Protein AF-A0AA35XFY9-F1 (afdb_monomer)

pLDDT: mean 73.37, std 15.79, range [35.69, 90.31]

Sequence (118 aa):
MLTLKAKRIIDSADVIIYADSLVHPSVCEGAKAGAQVIGSKTLNLDEITELMVGAATDGKLVARVQSGDPSIYGAVLEQMRLLEAAGVEYEIVPGVSAAFAAAAVLKTDSRCRRCRRR

Organism: Geodia barretti (NCBI:txid519541)

Structure (mmCIF, N/CA/C/O backbone):
data_AF-A0AA35XFY9-F1
#
_entry.id   AF-A0AA35XFY9-F1
#
loop_
_atom_site.group_PDB
_atom_site.id
_atom_site.type_symbol
_atom_site.label_atom_id
_atom_site.label_alt_id
_atom_site.label_comp_id
_atom_site.label_asym_id
_atom_site.label_entity_id
_atom_site.label_seq_id
_atom_site.pdbx_PDB_ins_code
_atom_site.Cartn_x
_atom_site.Cartn_y
_atom_site.Cartn_z
_atom_site.occupancy
_atom_site.B_iso_or_equiv
_atom_site.auth_seq_id
_atom_site.auth_comp_id
_atom_site.auth_asym_id
_atom_site.auth_atom_id
_atom_site.pdbx_PDB_model_num
ATOM 1 N N . MET A 1 1 ? 9.123 6.530 -11.982 1.00 56.16 1 MET A N 1
ATOM 2 C CA . MET A 1 1 ? 8.002 7.406 -12.399 1.00 56.16 1 MET A CA 1
ATOM 3 C C . MET A 1 1 ? 6.717 6.900 -11.775 1.00 56.16 1 MET A C 1
ATOM 5 O O . MET A 1 1 ? 6.373 5.741 -11.992 1.00 56.16 1 MET A O 1
ATOM 9 N N . LEU A 1 2 ? 6.034 7.754 -11.016 1.00 67.44 2 LEU A N 1
ATOM 10 C CA . LEU A 1 2 ? 4.719 7.463 -10.450 1.00 67.44 2 LEU A CA 1
ATOM 11 C C . LEU A 1 2 ? 3.621 7.970 -11.404 1.00 67.44 2 LEU A C 1
ATOM 13 O O . LEU A 1 2 ? 3.805 8.995 -12.059 1.00 67.44 2 LEU A O 1
ATOM 17 N N . THR A 1 3 ? 2.497 7.261 -11.518 1.00 75.69 3 THR A N 1
ATOM 18 C CA . THR A 1 3 ? 1.349 7.737 -12.305 1.00 75.69 3 THR A CA 1
ATOM 19 C C . THR A 1 3 ? 0.554 8.780 -11.515 1.00 75.69 3 THR A C 1
ATOM 21 O O . THR A 1 3 ? 0.525 8.750 -10.285 1.00 75.69 3 THR A O 1
ATOM 24 N N . LEU A 1 4 ? -0.144 9.686 -12.210 1.00 78.38 4 LEU A N 1
ATOM 25 C CA . LEU A 1 4 ? -1.021 10.673 -11.559 1.00 78.38 4 LEU A CA 1
ATOM 26 C C . LEU A 1 4 ? -2.128 10.004 -10.727 1.00 78.38 4 LEU A C 1
ATOM 28 O O . LEU A 1 4 ? -2.507 10.524 -9.682 1.00 78.38 4 LEU A O 1
ATOM 32 N N . LYS A 1 5 ? -2.615 8.833 -11.165 1.00 78.00 5 LYS A N 1
ATOM 33 C CA . LYS A 1 5 ? -3.585 8.027 -10.410 1.00 78.00 5 LYS A CA 1
ATOM 34 C C . LYS A 1 5 ? -2.993 7.561 -9.077 1.00 78.00 5 LYS A C 1
ATOM 36 O O . LYS A 1 5 ? -3.615 7.764 -8.043 1.00 78.00 5 LYS A O 1
ATOM 41 N N . ALA A 1 6 ? -1.780 7.006 -9.098 1.00 81.25 6 ALA A N 1
ATOM 42 C CA . ALA A 1 6 ? -1.104 6.566 -7.883 1.00 81.25 6 ALA A CA 1
ATOM 43 C C . ALA A 1 6 ? -0.833 7.732 -6.918 1.00 81.25 6 ALA A C 1
ATOM 45 O O . ALA A 1 6 ? -1.073 7.579 -5.726 1.00 81.25 6 ALA A O 1
ATOM 46 N N . LYS A 1 7 ? -0.424 8.915 -7.413 1.00 83.62 7 LYS A N 1
ATOM 47 C CA . LYS A 1 7 ? -0.183 10.085 -6.541 1.00 83.62 7 LYS A CA 1
ATOM 48 C C . LYS A 1 7 ? -1.446 10.492 -5.784 1.00 83.62 7 LYS A C 1
ATOM 50 O O . LYS A 1 7 ? -1.392 10.689 -4.581 1.00 83.62 7 LYS A O 1
ATOM 55 N N . ARG A 1 8 ? -2.593 10.544 -6.471 1.00 84.94 8 ARG A N 1
ATOM 56 C CA . ARG A 1 8 ? -3.885 10.895 -5.855 1.00 84.94 8 ARG A CA 1
ATOM 57 C C . ARG A 1 8 ? -4.302 9.925 -4.748 1.00 84.94 8 ARG A C 1
ATOM 59 O O . ARG A 1 8 ? -4.854 10.360 -3.742 1.00 84.94 8 ARG A O 1
ATOM 66 N N . ILE A 1 9 ? -4.049 8.630 -4.942 1.00 85.44 9 ILE A N 1
ATOM 67 C CA . ILE A 1 9 ? -4.367 7.595 -3.948 1.00 85.44 9 ILE A CA 1
ATOM 68 C C . ILE A 1 9 ? -3.452 7.734 -2.733 1.00 85.44 9 ILE A C 1
ATOM 70 O O . ILE A 1 9 ? -3.951 7.746 -1.615 1.00 85.44 9 ILE A O 1
ATOM 74 N N . ILE A 1 10 ? -2.144 7.906 -2.953 1.00 86.12 10 ILE A N 1
ATOM 75 C CA . ILE A 1 10 ? -1.172 8.145 -1.875 1.00 86.12 10 ILE A CA 1
ATOM 76 C C . ILE A 1 10 ? -1.570 9.383 -1.063 1.00 86.12 10 ILE A C 1
ATOM 78 O O . ILE A 1 10 ? -1.604 9.322 0.159 1.00 86.12 10 ILE A O 1
ATOM 82 N N . ASP A 1 11 ? -1.955 10.472 -1.729 1.00 87.31 11 ASP A N 1
ATOM 83 C CA . ASP A 1 11 ? -2.323 11.724 -1.057 1.00 87.31 11 ASP A CA 1
ATOM 84 C C . ASP A 1 11 ? -3.605 11.597 -0.216 1.00 87.31 11 ASP A C 1
ATOM 86 O O . ASP A 1 11 ? -3.766 12.290 0.786 1.00 87.31 11 ASP A O 1
ATOM 90 N N . SER A 1 12 ? -4.499 10.675 -0.586 1.00 88.00 12 SER A N 1
ATOM 91 C CA . SER A 1 12 ? -5.766 10.427 0.118 1.00 88.00 12 SER A CA 1
ATOM 92 C C . SER A 1 12 ? -5.672 9.331 1.192 1.00 88.00 12 SER A C 1
ATOM 94 O O . SER A 1 12 ? -6.598 9.178 1.997 1.00 88.00 12 SER A O 1
ATOM 96 N N . ALA A 1 13 ? -4.583 8.557 1.212 1.00 89.38 13 ALA A N 1
ATOM 97 C CA . ALA A 1 13 ? -4.421 7.393 2.078 1.00 89.38 13 ALA A CA 1
ATOM 98 C C . ALA A 1 13 ? -4.196 7.772 3.548 1.00 89.38 13 ALA A C 1
ATOM 100 O O . ALA A 1 13 ? -3.513 8.741 3.868 1.00 89.38 13 ALA A O 1
ATOM 101 N N . ASP A 1 14 ? -4.787 6.992 4.452 1.00 90.25 14 ASP A N 1
ATOM 102 C CA . ASP A 1 14 ? -4.581 7.062 5.906 1.00 90.25 14 ASP A CA 1
ATOM 103 C C . ASP A 1 14 ? -3.263 6.428 6.320 1.00 90.25 14 ASP A C 1
ATOM 105 O O . ASP A 1 14 ? -2.608 6.901 7.244 1.00 90.25 14 ASP A O 1
ATOM 109 N N . VAL A 1 15 ? -2.889 5.343 5.645 1.00 90.31 15 VAL A N 1
ATOM 110 C CA . VAL A 1 15 ? -1.670 4.592 5.928 1.00 90.31 15 VAL A CA 1
ATOM 111 C C . VAL A 1 15 ? -0.912 4.422 4.625 1.00 90.31 15 VAL A C 1
ATOM 113 O O . VAL A 1 15 ? -1.430 3.871 3.657 1.00 90.31 15 VAL A O 1
ATOM 116 N N . ILE A 1 16 ? 0.321 4.907 4.589 1.00 90.06 16 ILE A N 1
ATOM 117 C CA . ILE A 1 16 ? 1.202 4.846 3.430 1.00 90.06 16 ILE A CA 1
ATOM 118 C C . ILE A 1 16 ? 2.399 3.991 3.813 1.00 90.06 16 ILE A C 1
ATOM 120 O O . ILE A 1 16 ? 3.171 4.352 4.698 1.00 90.06 16 ILE A O 1
ATOM 124 N N . ILE A 1 17 ? 2.565 2.864 3.130 1.00 88.62 17 ILE A N 1
ATOM 125 C CA . ILE A 1 17 ? 3.673 1.935 3.347 1.00 88.62 17 ILE A CA 1
ATOM 126 C C . ILE A 1 17 ? 4.559 1.978 2.110 1.00 88.62 17 ILE A C 1
ATOM 128 O O . ILE A 1 17 ? 4.100 1.634 1.024 1.00 88.62 17 ILE A O 1
ATOM 132 N N . TYR A 1 18 ? 5.818 2.386 2.239 1.00 86.06 18 TYR A N 1
ATOM 133 C CA . TYR A 1 18 ? 6.723 2.512 1.093 1.00 86.06 18 TYR A CA 1
ATOM 134 C C . TYR A 1 18 ? 8.035 1.761 1.306 1.00 86.06 18 TYR A C 1
ATOM 136 O O . TYR A 1 18 ? 8.548 1.655 2.420 1.00 86.06 18 TY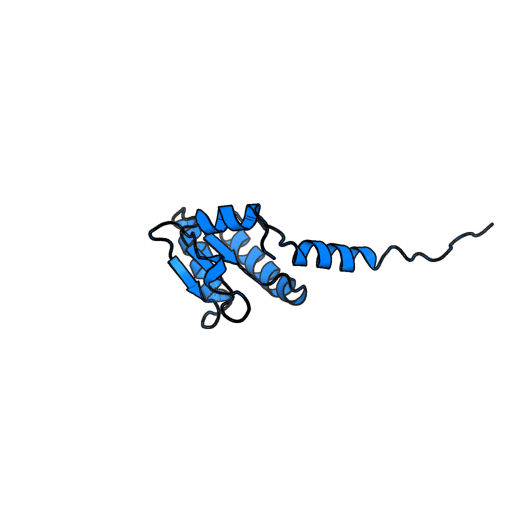R A O 1
ATOM 144 N N . ALA A 1 19 ? 8.594 1.246 0.211 1.00 80.94 19 ALA A N 1
ATOM 145 C CA . ALA A 1 19 ? 9.903 0.605 0.217 1.00 80.94 19 ALA A CA 1
ATOM 146 C C . ALA A 1 19 ? 11.027 1.645 0.356 1.00 80.94 19 ALA A C 1
ATOM 148 O O . ALA A 1 19 ? 11.582 2.104 -0.640 1.00 80.94 19 ALA A O 1
ATOM 149 N N . ASP A 1 20 ? 11.378 1.991 1.595 1.00 71.19 20 ASP A N 1
ATOM 150 C CA . ASP A 1 20 ? 12.391 3.000 1.963 1.00 71.19 20 ASP A CA 1
ATOM 151 C C . ASP A 1 20 ? 13.792 2.728 1.362 1.00 71.19 20 ASP A C 1
ATOM 153 O O . ASP A 1 20 ? 14.606 3.623 1.171 1.00 71.19 20 ASP A O 1
ATOM 157 N N . SER A 1 21 ? 14.075 1.489 0.951 1.00 70.00 21 SER A N 1
ATOM 158 C CA . SER A 1 21 ? 15.311 1.147 0.236 1.00 70.00 21 SER A CA 1
ATOM 159 C C . SER A 1 21 ? 15.353 1.607 -1.229 1.00 70.00 21 SER A C 1
ATOM 161 O O . SER A 1 21 ? 16.431 1.643 -1.818 1.00 70.00 21 SER A O 1
ATOM 163 N N . LEU A 1 22 ? 14.203 1.888 -1.851 1.00 67.25 22 LEU A N 1
ATOM 164 C CA . LEU A 1 22 ? 14.073 2.090 -3.305 1.00 67.25 22 LEU A CA 1
ATOM 165 C C . LEU A 1 22 ? 13.180 3.277 -3.693 1.00 67.25 22 LEU A C 1
ATOM 167 O O . LEU A 1 22 ? 13.160 3.678 -4.858 1.00 67.25 22 LEU A O 1
ATOM 171 N N . VAL A 1 23 ? 12.417 3.823 -2.749 1.00 72.31 23 VAL A N 1
ATOM 172 C CA . VAL A 1 23 ? 11.409 4.857 -2.977 1.00 72.31 23 VAL A CA 1
ATOM 173 C C . VAL A 1 23 ? 11.782 6.087 -2.158 1.00 72.31 23 VAL A C 1
ATOM 175 O O . VAL A 1 23 ? 11.882 6.018 -0.940 1.00 72.31 23 VAL A O 1
ATOM 178 N N . HIS A 1 24 ? 11.985 7.220 -2.834 1.00 74.62 24 HIS A N 1
ATOM 179 C CA . HIS A 1 24 ? 12.363 8.471 -2.176 1.00 74.62 24 HIS A CA 1
ATOM 180 C C . HIS A 1 24 ? 11.213 8.983 -1.290 1.00 74.62 24 HIS A C 1
ATOM 182 O O . HIS A 1 24 ? 10.088 9.044 -1.778 1.00 74.62 24 HIS A O 1
ATOM 188 N N . PRO A 1 25 ? 11.442 9.433 -0.046 1.00 71.50 25 PRO A N 1
ATOM 189 C CA . PRO A 1 25 ? 10.366 9.877 0.852 1.00 71.50 25 PRO A CA 1
ATOM 190 C C . PRO A 1 25 ? 9.482 10.986 0.256 1.00 71.50 25 PRO A C 1
ATOM 192 O O . PRO A 1 25 ? 8.296 11.066 0.566 1.00 71.50 25 PRO A O 1
ATOM 195 N N . SER A 1 26 ? 10.013 11.765 -0.691 1.00 77.88 26 SER A N 1
ATOM 196 C CA . SER A 1 26 ? 9.269 12.792 -1.430 1.00 77.88 26 SER A CA 1
ATOM 197 C C . SER A 1 26 ? 8.037 12.301 -2.182 1.00 77.88 26 SER A C 1
ATOM 199 O O . SER A 1 26 ? 7.183 13.107 -2.531 1.00 77.88 26 SER A O 1
ATOM 201 N N . VAL A 1 27 ? 7.876 10.996 -2.434 1.00 74.88 27 VAL A N 1
ATOM 202 C CA . VAL A 1 27 ? 6.616 10.516 -3.034 1.00 74.88 27 VAL A CA 1
ATOM 203 C C . VAL A 1 27 ? 5.433 10.645 -2.070 1.00 74.88 27 VAL A C 1
ATOM 205 O O . VAL A 1 27 ? 4.292 10.697 -2.524 1.00 74.88 27 VAL A O 1
ATOM 208 N N . CYS A 1 28 ? 5.713 10.742 -0.769 1.00 78.75 28 CYS A N 1
ATOM 209 C CA . CYS A 1 28 ? 4.730 10.976 0.284 1.00 78.75 28 CYS A CA 1
ATOM 210 C C . CYS A 1 28 ? 4.542 12.475 0.594 1.00 78.75 28 CYS A C 1
ATOM 212 O O . CYS A 1 28 ? 3.696 12.820 1.417 1.00 78.75 28 CYS A O 1
ATOM 214 N N . GLU A 1 29 ? 5.290 13.381 -0.055 1.00 77.25 29 GLU A N 1
ATOM 215 C CA . GLU A 1 29 ? 5.061 14.828 0.053 1.00 77.25 29 GLU A CA 1
ATOM 216 C C . GLU A 1 29 ? 3.702 15.157 -0.593 1.00 77.25 29 GLU A C 1
ATOM 218 O O . GLU A 1 29 ? 3.535 15.112 -1.815 1.00 77.25 29 GLU A O 1
ATOM 223 N N . GLY A 1 30 ? 2.692 15.412 0.240 1.00 77.75 30 GLY A N 1
ATOM 224 C CA . GLY A 1 30 ? 1.292 15.584 -0.173 1.00 77.75 30 GLY A CA 1
ATOM 225 C C . GLY A 1 30 ? 0.317 14.590 0.458 1.00 77.75 30 GLY A C 1
ATOM 226 O O . GLY A 1 30 ? -0.886 14.723 0.246 1.00 77.75 30 GLY A O 1
ATOM 227 N N . ALA A 1 31 ? 0.813 13.645 1.263 1.00 85.12 31 ALA A N 1
ATOM 228 C CA . ALA A 1 31 ? -0.025 12.829 2.131 1.00 85.12 31 ALA A CA 1
ATOM 229 C C . ALA A 1 31 ? -0.930 13.715 3.001 1.00 85.12 31 ALA A C 1
ATOM 231 O O . ALA A 1 31 ? -0.501 14.765 3.497 1.00 85.12 31 ALA A O 1
ATOM 232 N N . LYS A 1 32 ? -2.183 13.296 3.198 1.00 85.31 32 LYS A N 1
ATOM 233 C CA . LYS A 1 32 ? -3.121 14.030 4.049 1.00 85.31 32 LYS A CA 1
ATOM 234 C C . LYS A 1 32 ? -2.578 14.231 5.465 1.00 85.31 32 LYS A C 1
ATOM 236 O O . LYS A 1 32 ? -1.836 13.407 6.001 1.00 85.31 32 LYS A O 1
ATOM 241 N N . ALA A 1 33 ? -2.995 15.324 6.098 1.00 80.50 33 ALA A N 1
ATOM 242 C CA . ALA A 1 33 ? -2.644 15.601 7.484 1.00 80.50 33 ALA A CA 1
ATOM 243 C C . ALA A 1 33 ? -3.137 14.459 8.393 1.00 80.50 33 ALA A C 1
ATOM 245 O O . ALA A 1 33 ? -4.319 14.123 8.384 1.00 80.50 33 ALA A O 1
ATOM 246 N N . GLY A 1 34 ? -2.221 13.857 9.155 1.00 81.94 34 GLY A N 1
ATOM 247 C CA . GLY A 1 34 ? -2.510 12.704 10.015 1.00 81.94 34 GLY A CA 1
ATOM 248 C C . GLY A 1 34 ? -2.331 11.334 9.353 1.00 81.94 34 GLY A C 1
ATOM 249 O O . GLY A 1 34 ? -2.551 10.326 10.021 1.00 81.94 34 GLY A O 1
ATOM 250 N N . ALA A 1 35 ? -1.907 11.273 8.086 1.00 88.62 35 ALA A N 1
ATOM 251 C CA . ALA A 1 35 ? -1.519 10.013 7.462 1.00 88.62 35 ALA A CA 1
ATOM 252 C C . ALA A 1 35 ? -0.300 9.394 8.167 1.00 88.62 35 ALA A C 1
ATOM 254 O O . ALA A 1 35 ? 0.679 10.080 8.476 1.00 88.62 35 ALA A O 1
ATOM 255 N N . GLN A 1 36 ? -0.343 8.083 8.386 1.00 88.44 36 GLN A N 1
ATOM 256 C CA . GLN A 1 36 ? 0.779 7.313 8.909 1.00 88.44 36 GLN A CA 1
ATOM 257 C C . GLN A 1 36 ? 1.686 6.893 7.758 1.00 88.44 36 GLN A C 1
ATOM 259 O O . GLN A 1 36 ? 1.278 6.128 6.889 1.00 88.44 36 GLN A O 1
ATOM 264 N N . VAL A 1 37 ? 2.922 7.384 7.756 1.00 88.12 37 VAL A N 1
ATOM 265 C CA . VAL A 1 37 ? 3.917 7.087 6.721 1.00 88.12 37 VAL 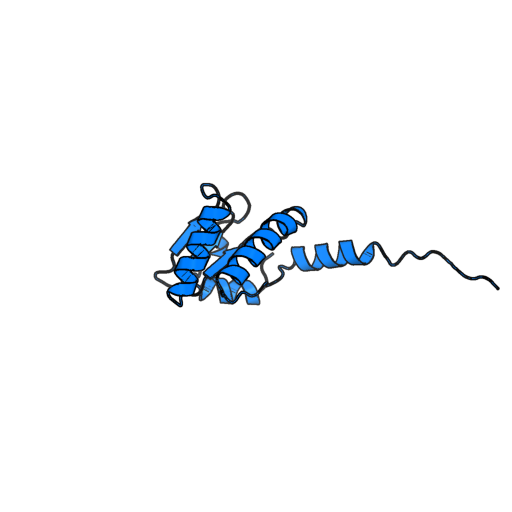A CA 1
ATOM 266 C C . VAL A 1 37 ? 4.949 6.120 7.296 1.00 88.12 37 VAL A C 1
ATOM 268 O O . VAL A 1 37 ? 5.706 6.476 8.196 1.00 88.12 37 VAL A O 1
ATOM 271 N N . ILE A 1 38 ? 4.965 4.888 6.787 1.00 87.00 38 ILE A N 1
ATOM 272 C CA . ILE A 1 38 ? 5.734 3.765 7.330 1.00 87.00 38 ILE A CA 1
ATOM 273 C C . ILE A 1 38 ? 6.723 3.261 6.272 1.00 87.00 38 ILE A C 1
ATOM 275 O O . ILE A 1 38 ? 6.340 2.882 5.163 1.00 87.00 38 ILE A O 1
ATOM 279 N N . GLY A 1 39 ? 8.009 3.236 6.622 1.00 84.81 39 GLY A N 1
ATOM 280 C CA . GLY A 1 39 ? 9.054 2.643 5.789 1.00 84.81 39 GLY A CA 1
ATOM 281 C C . GLY A 1 39 ? 9.115 1.125 5.974 1.00 84.81 39 GLY A C 1
ATOM 282 O O . GLY A 1 39 ? 9.239 0.636 7.092 1.00 84.81 39 GLY A O 1
ATOM 283 N N . SER A 1 40 ? 9.079 0.358 4.884 1.00 79.44 40 SER A N 1
ATOM 284 C CA . SER A 1 40 ? 9.061 -1.112 4.930 1.00 79.44 40 SER A CA 1
ATOM 285 C C . SER A 1 40 ? 10.440 -1.761 5.126 1.00 79.44 40 SER A C 1
ATOM 287 O O . SER A 1 40 ? 10.556 -2.976 5.017 1.00 79.44 40 SER A O 1
ATOM 289 N N . LYS A 1 41 ? 11.511 -0.985 5.343 1.00 76.19 41 LYS A N 1
ATOM 290 C CA . LYS A 1 41 ? 12.892 -1.506 5.427 1.00 76.19 41 LYS A CA 1
ATOM 291 C C . LYS A 1 41 ? 13.126 -2.373 6.665 1.00 76.19 41 LYS A C 1
ATOM 293 O O . LYS A 1 41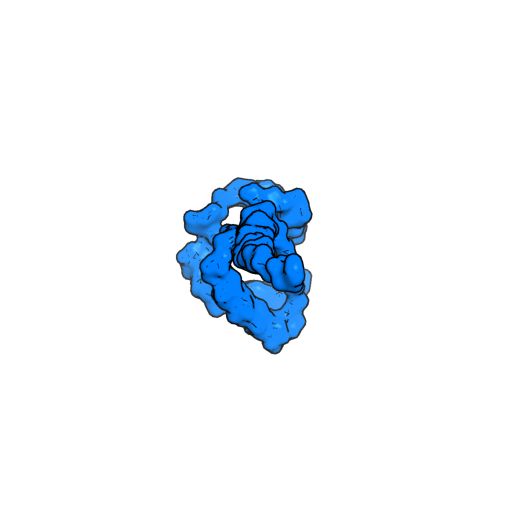 ? 13.950 -3.280 6.625 1.00 76.19 41 LYS A O 1
ATOM 298 N N . THR A 1 42 ? 12.430 -2.068 7.752 1.00 71.25 42 THR A N 1
ATOM 299 C CA . THR A 1 42 ? 12.527 -2.776 9.033 1.00 71.25 42 THR A CA 1
ATOM 300 C C . THR A 1 42 ? 11.366 -3.735 9.267 1.00 71.25 42 THR A C 1
ATOM 302 O O . THR A 1 42 ? 11.283 -4.277 10.359 1.00 71.25 42 THR A O 1
ATOM 305 N N . LEU A 1 43 ? 10.468 -3.896 8.288 1.00 79.19 43 LEU A N 1
ATOM 306 C CA . LEU A 1 43 ? 9.246 -4.681 8.432 1.00 79.19 43 LEU A CA 1
ATOM 307 C C . LEU A 1 43 ? 9.261 -5.914 7.534 1.00 79.19 43 LEU A C 1
ATOM 309 O O . LEU A 1 43 ? 9.685 -5.867 6.374 1.00 79.19 43 LEU A O 1
ATOM 313 N N . ASN A 1 44 ? 8.729 -6.999 8.075 1.00 82.12 44 ASN A N 1
ATOM 314 C CA . ASN A 1 44 ? 8.612 -8.289 7.412 1.00 82.12 44 ASN A CA 1
ATOM 315 C C . ASN A 1 44 ? 7.372 -8.299 6.504 1.00 82.12 44 ASN A C 1
ATOM 317 O O . ASN A 1 44 ? 6.460 -7.489 6.671 1.00 82.12 44 ASN A O 1
ATOM 321 N N . LEU A 1 45 ? 7.286 -9.246 5.562 1.00 75.94 45 LEU A N 1
ATOM 322 C CA . LEU A 1 45 ? 6.087 -9.382 4.721 1.00 75.94 45 LEU A CA 1
ATOM 323 C C . LEU A 1 45 ? 4.824 -9.592 5.571 1.00 75.94 45 LEU A C 1
ATOM 325 O O . LEU A 1 45 ? 3.803 -8.960 5.298 1.00 75.94 45 LEU A O 1
ATOM 329 N N . ASP A 1 46 ? 4.927 -10.418 6.611 1.00 82.00 46 ASP A N 1
ATOM 330 C CA . ASP A 1 46 ? 3.827 -10.727 7.526 1.00 82.00 46 ASP A CA 1
ATOM 331 C C . ASP A 1 46 ? 3.398 -9.491 8.318 1.00 82.00 46 ASP A C 1
ATOM 333 O O . ASP A 1 46 ? 2.227 -9.133 8.294 1.00 82.00 46 ASP A O 1
ATOM 337 N N . GLU A 1 47 ? 4.346 -8.752 8.902 1.00 86.44 47 GLU A N 1
ATOM 338 C CA . GLU A 1 47 ? 4.055 -7.517 9.646 1.00 86.44 47 GLU A CA 1
ATOM 339 C C . GLU A 1 47 ? 3.390 -6.458 8.762 1.00 86.44 47 GLU A C 1
ATOM 341 O O . GLU A 1 47 ? 2.437 -5.797 9.172 1.00 86.44 47 GLU A O 1
ATOM 346 N N . ILE A 1 48 ? 3.850 -6.300 7.514 1.00 86.25 48 ILE A N 1
ATOM 347 C CA . ILE A 1 48 ? 3.206 -5.370 6.582 1.00 86.25 48 ILE A CA 1
ATOM 348 C C . ILE A 1 48 ? 1.790 -5.851 6.249 1.00 86.25 48 ILE A C 1
ATOM 350 O O . ILE A 1 48 ? 0.880 -5.033 6.121 1.00 86.25 48 ILE A O 1
ATOM 354 N N . THR A 1 49 ? 1.595 -7.160 6.096 1.00 84.81 49 THR A N 1
ATOM 355 C CA . THR A 1 49 ? 0.277 -7.738 5.816 1.00 84.81 49 THR A CA 1
ATOM 356 C C . THR A 1 49 ? -0.672 -7.508 6.985 1.00 84.81 49 THR A C 1
ATOM 358 O O . THR A 1 49 ? -1.780 -7.029 6.768 1.00 84.81 49 THR A O 1
ATOM 361 N N . GLU A 1 50 ? -0.230 -7.746 8.218 1.00 87.81 50 GLU A N 1
ATOM 362 C CA . GLU A 1 50 ? -1.009 -7.478 9.429 1.00 87.81 50 GLU A CA 1
ATOM 363 C C . GLU A 1 50 ? -1.374 -5.996 9.558 1.00 87.81 50 GLU A C 1
ATOM 365 O O . GLU A 1 50 ? -2.533 -5.672 9.814 1.00 87.81 50 GLU A O 1
ATOM 370 N N . LEU A 1 51 ? -0.427 -5.087 9.299 1.00 88.31 51 LEU A N 1
ATOM 371 C CA . LEU A 1 51 ? -0.694 -3.645 9.281 1.00 88.31 51 LEU A CA 1
ATOM 372 C C . LEU A 1 51 ? -1.746 -3.270 8.232 1.00 88.31 51 LEU A C 1
ATOM 374 O O . LEU A 1 51 ? -2.639 -2.469 8.509 1.00 88.31 51 LEU A O 1
ATOM 378 N N . MET A 1 52 ? -1.652 -3.845 7.030 1.00 87.75 52 MET A N 1
ATOM 379 C CA . MET A 1 52 ? -2.620 -3.606 5.960 1.00 87.75 52 MET A CA 1
ATOM 380 C C . MET A 1 52 ? -4.005 -4.139 6.316 1.00 87.75 52 MET A C 1
ATOM 382 O O . MET A 1 52 ? -4.984 -3.420 6.138 1.00 87.75 52 MET A O 1
ATOM 386 N N . VAL A 1 53 ? -4.090 -5.367 6.831 1.00 87.62 53 VAL A N 1
ATOM 387 C CA . VAL A 1 53 ? -5.355 -5.994 7.232 1.00 87.62 53 VAL A CA 1
ATOM 388 C C . VAL A 1 53 ? -5.990 -5.224 8.385 1.00 87.62 53 VAL A C 1
ATOM 390 O O . VAL A 1 53 ? -7.172 -4.901 8.312 1.00 87.62 53 VAL A O 1
ATOM 393 N N . GLY A 1 54 ? -5.220 -4.868 9.416 1.00 89.12 54 GLY A N 1
ATOM 394 C CA . GLY A 1 54 ? -5.719 -4.098 10.555 1.00 89.12 54 GLY A CA 1
ATOM 395 C C . GLY A 1 54 ? -6.252 -2.730 10.133 1.00 89.12 54 GLY A C 1
ATOM 396 O O . GLY A 1 54 ? -7.383 -2.377 10.455 1.00 89.12 54 GLY A O 1
ATOM 397 N N . ALA A 1 55 ? -5.487 -1.987 9.330 1.00 88.75 55 ALA A N 1
ATOM 398 C CA . ALA A 1 55 ? -5.932 -0.690 8.832 1.00 88.75 55 ALA A CA 1
ATOM 399 C C . ALA A 1 55 ? -7.152 -0.803 7.899 1.00 88.75 55 ALA A C 1
ATOM 401 O O . ALA A 1 55 ? -8.075 0.002 8.010 1.00 88.75 55 ALA A O 1
ATOM 402 N N . ALA A 1 56 ? -7.204 -1.812 7.028 1.00 86.88 56 ALA A N 1
ATOM 403 C CA . ALA A 1 56 ? -8.366 -2.042 6.174 1.00 86.88 56 ALA A CA 1
ATOM 404 C C . ALA A 1 56 ? -9.617 -2.422 6.986 1.00 86.88 56 ALA A C 1
ATOM 406 O O . ALA A 1 56 ? -10.709 -1.945 6.686 1.00 86.88 56 ALA A O 1
ATOM 407 N N . THR A 1 57 ? -9.456 -3.215 8.049 1.00 85.88 57 THR A N 1
ATOM 408 C CA . THR A 1 57 ? -10.550 -3.603 8.959 1.00 85.88 57 THR A CA 1
ATOM 409 C C . THR A 1 57 ? -11.096 -2.398 9.731 1.00 85.88 57 THR A C 1
ATOM 411 O O . THR A 1 57 ? -12.299 -2.301 9.957 1.00 85.88 57 THR A O 1
ATOM 414 N N . ASP A 1 58 ? -10.235 -1.431 10.053 1.00 87.81 58 ASP A N 1
ATOM 415 C CA . ASP A 1 58 ? -10.614 -0.129 10.618 1.00 87.81 58 ASP A CA 1
ATOM 416 C C . ASP A 1 58 ? -11.294 0.813 9.597 1.00 87.81 58 ASP A C 1
ATOM 418 O O . ASP A 1 58 ? -11.630 1.951 9.934 1.00 87.81 58 ASP A O 1
ATOM 422 N N . GLY A 1 59 ? -11.457 0.393 8.336 1.00 86.50 59 GLY A N 1
ATOM 423 C CA . GLY A 1 59 ? -12.018 1.213 7.259 1.00 86.50 59 GLY A CA 1
ATOM 424 C C . GLY A 1 59 ? -11.077 2.315 6.760 1.00 86.50 59 GLY A C 1
ATOM 425 O O . GLY A 1 59 ? -11.531 3.280 6.143 1.00 86.50 59 GLY A O 1
ATOM 426 N N . LYS A 1 60 ? -9.772 2.206 7.039 1.00 89.88 60 LYS A N 1
ATOM 427 C CA . LYS A 1 60 ? -8.753 3.172 6.611 1.00 89.88 60 LYS A CA 1
ATOM 428 C C . LYS A 1 60 ? -8.251 2.841 5.210 1.00 89.88 60 LYS A C 1
ATOM 430 O O . LYS A 1 60 ? -8.076 1.676 4.853 1.00 89.88 60 LYS A O 1
ATOM 435 N N . LEU A 1 61 ? -7.938 3.873 4.429 1.00 89.25 61 LEU A N 1
ATOM 436 C CA . LEU A 1 61 ? -7.349 3.694 3.106 1.00 89.25 61 LEU A CA 1
ATOM 437 C C . LEU A 1 61 ? -5.842 3.435 3.227 1.00 89.25 61 LEU A C 1
ATOM 439 O O . LEU A 1 61 ? -5.100 4.288 3.719 1.00 89.25 61 LEU A O 1
ATOM 443 N N . VAL A 1 62 ? -5.383 2.282 2.736 1.00 90.06 62 VAL A N 1
ATOM 444 C CA . VAL A 1 62 ? -3.970 1.880 2.790 1.00 90.06 62 VAL A CA 1
ATOM 445 C C . VAL A 1 62 ? -3.335 1.929 1.401 1.00 90.06 62 VAL A C 1
ATOM 447 O O . VAL A 1 62 ? -3.789 1.258 0.478 1.00 90.06 62 VAL A O 1
ATOM 450 N N . ALA A 1 63 ? -2.253 2.693 1.249 1.00 89.12 63 ALA A N 1
ATOM 451 C CA . ALA A 1 63 ? -1.468 2.775 0.021 1.00 89.12 63 ALA A CA 1
ATOM 452 C C . ALA A 1 63 ? -0.093 2.126 0.213 1.00 89.12 63 ALA A C 1
ATOM 454 O O . ALA A 1 63 ? 0.762 2.651 0.925 1.00 89.12 63 ALA A O 1
ATOM 455 N N . ARG A 1 64 ? 0.150 1.000 -0.467 1.00 86.69 64 ARG A N 1
ATOM 456 C CA . ARG A 1 64 ? 1.462 0.339 -0.496 1.00 86.69 64 ARG A CA 1
ATOM 457 C C . ARG A 1 64 ? 2.223 0.703 -1.771 1.00 86.69 64 ARG A C 1
ATOM 459 O O . ARG A 1 64 ? 1.780 0.404 -2.877 1.00 86.69 64 ARG A O 1
ATOM 466 N N . VAL A 1 65 ? 3.385 1.332 -1.618 1.00 83.62 65 VAL A N 1
ATOM 467 C CA . VAL A 1 65 ? 4.254 1.786 -2.709 1.00 83.62 65 VAL A CA 1
ATOM 468 C C . VAL A 1 65 ? 5.484 0.886 -2.795 1.00 83.62 65 VAL A C 1
ATOM 470 O O . VAL A 1 65 ? 6.344 0.880 -1.915 1.00 83.62 65 VAL A O 1
ATOM 473 N N . GLN A 1 66 ? 5.589 0.144 -3.894 1.00 77.81 66 GLN A N 1
ATOM 474 C CA . GLN A 1 66 ? 6.726 -0.726 -4.205 1.00 77.81 66 GLN A CA 1
ATOM 475 C C . GLN A 1 66 ? 7.367 -0.336 -5.538 1.00 77.81 66 GLN A C 1
ATOM 477 O O . GLN A 1 66 ? 6.758 0.347 -6.367 1.00 77.81 66 GLN A O 1
ATOM 482 N N . SER A 1 67 ? 8.615 -0.761 -5.751 1.00 71.00 67 SER A N 1
ATOM 483 C CA . SER A 1 67 ? 9.248 -0.627 -7.061 1.00 71.00 67 SER A CA 1
ATOM 484 C C . SER A 1 67 ? 8.573 -1.570 -8.063 1.00 71.00 67 SER A C 1
ATOM 486 O O . SER A 1 67 ? 8.142 -2.668 -7.724 1.00 71.00 67 SER A O 1
ATOM 488 N N . GLY A 1 68 ? 8.460 -1.134 -9.319 1.00 62.09 68 GLY A N 1
ATOM 489 C CA . GLY A 1 68 ? 7.829 -1.912 -10.393 1.00 62.09 68 GLY A CA 1
ATOM 490 C C . GLY A 1 68 ? 8.704 -3.041 -10.944 1.00 62.09 68 GLY A C 1
ATOM 491 O O . GLY A 1 68 ? 8.628 -3.312 -12.141 1.00 62.09 68 GLY A O 1
ATOM 492 N N . ASP A 1 69 ? 9.578 -3.622 -10.119 1.00 63.78 69 ASP A N 1
ATOM 493 C CA . ASP A 1 69 ? 10.481 -4.689 -10.539 1.00 63.78 69 ASP A CA 1
ATOM 494 C C . ASP A 1 69 ? 9.739 -6.036 -10.626 1.00 63.78 69 ASP A C 1
ATOM 496 O O . ASP A 1 69 ? 9.030 -6.404 -9.684 1.00 63.78 69 ASP A O 1
ATOM 500 N N . PRO A 1 70 ? 9.897 -6.800 -11.722 1.00 53.56 70 PRO A N 1
ATOM 501 C CA . PRO A 1 70 ? 9.220 -8.078 -11.887 1.00 53.56 70 PRO A CA 1
ATOM 502 C C . PRO A 1 70 ? 9.500 -9.129 -10.813 1.00 53.56 70 PRO A C 1
ATOM 504 O O . PRO A 1 70 ? 8.649 -9.981 -10.564 1.00 53.56 70 PRO A O 1
ATOM 507 N N . SER A 1 71 ? 10.661 -9.077 -10.159 1.00 59.97 71 SER A N 1
ATOM 508 C CA . SER A 1 71 ? 11.011 -10.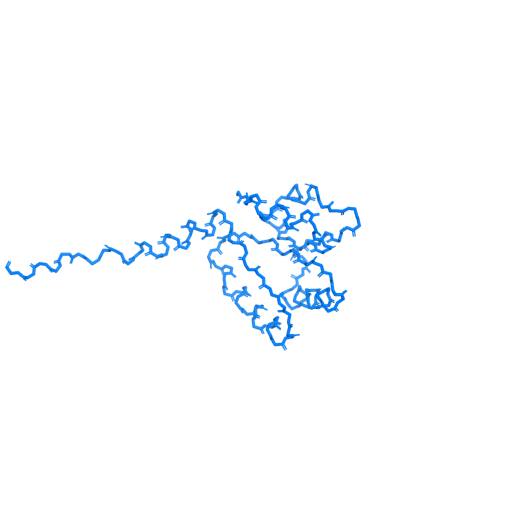016 -9.085 1.00 59.97 71 SER A CA 1
ATOM 509 C C . SER A 1 71 ? 10.108 -9.881 -7.854 1.00 59.97 71 SER A C 1
ATOM 511 O O . SER A 1 71 ? 9.962 -10.831 -7.088 1.00 59.97 71 SER A O 1
ATOM 513 N N . ILE A 1 72 ? 9.442 -8.735 -7.693 1.00 65.12 72 ILE A N 1
ATOM 514 C CA . ILE A 1 72 ? 8.595 -8.432 -6.535 1.00 65.12 72 ILE A CA 1
ATOM 515 C C . ILE A 1 72 ? 7.189 -9.029 -6.689 1.00 65.12 72 ILE A C 1
ATOM 517 O O . ILE A 1 72 ? 6.504 -9.239 -5.688 1.00 65.12 72 ILE A O 1
ATOM 521 N N . TYR A 1 73 ? 6.768 -9.390 -7.910 1.00 66.00 73 TYR A N 1
ATOM 522 C CA . TYR A 1 73 ? 5.433 -9.954 -8.142 1.00 66.00 73 TYR A CA 1
ATOM 523 C C . TYR A 1 73 ? 5.189 -11.261 -7.378 1.00 66.00 73 TYR A C 1
ATOM 525 O O . TYR A 1 73 ? 4.062 -11.494 -6.960 1.00 66.00 73 TYR A O 1
ATOM 533 N N . GLY A 1 74 ? 6.219 -12.080 -7.131 1.00 69.31 74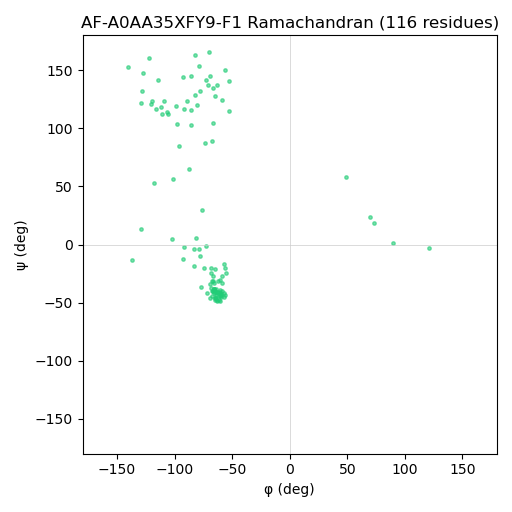 GLY A N 1
ATOM 534 C CA . GLY A 1 74 ? 6.071 -13.307 -6.338 1.00 69.31 74 GLY A CA 1
ATOM 535 C C . GLY A 1 74 ? 5.653 -13.033 -4.890 1.00 69.31 74 GLY A C 1
ATOM 536 O O . GLY A 1 74 ? 4.686 -13.611 -4.405 1.00 69.31 74 GLY A O 1
ATOM 537 N N . ALA A 1 75 ? 6.328 -12.093 -4.223 1.00 70.94 75 ALA A N 1
ATOM 538 C CA . ALA A 1 75 ? 5.993 -11.698 -2.853 1.00 70.94 75 ALA A CA 1
ATOM 539 C C . ALA A 1 75 ? 4.652 -10.948 -2.770 1.00 70.94 75 ALA A C 1
ATOM 541 O O . ALA A 1 75 ? 3.916 -11.093 -1.798 1.00 70.94 75 ALA A O 1
ATOM 542 N N . VAL A 1 76 ? 4.316 -10.164 -3.801 1.00 74.56 76 VAL A N 1
ATOM 543 C CA . VAL A 1 76 ? 3.031 -9.453 -3.886 1.00 74.56 76 VAL A CA 1
ATOM 544 C C . VAL A 1 76 ? 1.866 -10.428 -4.061 1.00 74.56 76 VAL A C 1
ATOM 546 O O . VAL A 1 76 ? 0.838 -10.242 -3.422 1.00 74.56 76 VAL A O 1
ATOM 549 N N . LEU A 1 77 ? 2.021 -11.482 -4.866 1.00 76.12 77 LEU A N 1
ATOM 550 C CA . LEU A 1 77 ? 0.983 -12.503 -5.052 1.00 76.12 77 LEU A CA 1
ATOM 551 C C . LEU A 1 77 ? 0.665 -13.256 -3.756 1.00 76.12 77 LEU A C 1
ATOM 553 O O . LEU A 1 77 ? -0.504 -13.501 -3.466 1.00 76.12 77 LEU A O 1
ATOM 557 N N . GLU A 1 78 ? 1.685 -13.595 -2.967 1.00 78.62 78 GLU A N 1
ATOM 558 C CA . GLU A 1 78 ? 1.477 -14.257 -1.675 1.00 78.62 78 GLU A CA 1
ATOM 559 C C . GLU A 1 78 ? 0.714 -13.351 -0.706 1.00 78.62 78 GLU A C 1
ATOM 561 O O . GLU A 1 78 ? -0.264 -13.748 -0.078 1.00 78.62 78 GLU A O 1
ATOM 566 N N . GLN A 1 79 ? 1.090 -12.078 -0.668 1.00 78.94 79 GLN A N 1
ATOM 567 C CA . GLN A 1 79 ? 0.400 -11.082 0.132 1.00 78.94 79 GLN A CA 1
ATOM 568 C C . GLN A 1 79 ? -1.052 -10.853 -0.323 1.00 78.94 79 GLN A C 1
ATOM 570 O O . GLN A 1 79 ? -1.933 -10.686 0.515 1.00 78.94 79 GLN A O 1
ATOM 575 N N . MET A 1 80 ? -1.326 -10.869 -1.633 1.00 81.12 80 MET A N 1
ATOM 576 C CA . MET A 1 80 ? -2.694 -10.781 -2.159 1.00 81.12 80 MET A CA 1
ATOM 577 C C . MET A 1 80 ? -3.552 -11.945 -1.662 1.00 81.12 80 MET A C 1
ATOM 579 O O . MET A 1 80 ? -4.669 -11.709 -1.217 1.00 81.12 80 MET A O 1
ATOM 583 N N . ARG A 1 81 ? -3.024 -13.178 -1.645 1.00 82.69 81 ARG A N 1
ATOM 584 C CA . ARG A 1 81 ? -3.749 -14.329 -1.076 1.00 82.69 81 ARG A CA 1
ATOM 585 C C . ARG A 1 81 ? -4.100 -14.129 0.393 1.00 82.69 81 ARG A C 1
ATOM 587 O O . ARG A 1 81 ? -5.197 -14.500 0.799 1.00 82.69 81 ARG A O 1
ATOM 594 N N . LEU A 1 82 ? -3.189 -13.559 1.180 1.00 82.88 82 LEU A N 1
ATOM 595 C CA . LEU A 1 82 ? -3.440 -13.277 2.595 1.00 82.88 82 LEU A CA 1
ATOM 596 C C . LEU A 1 82 ? -4.526 -12.206 2.776 1.00 82.88 82 LEU A C 1
ATOM 598 O O . LEU A 1 82 ? -5.392 -12.358 3.634 1.00 82.88 82 LEU A O 1
ATOM 602 N N . LEU A 1 83 ? -4.530 -11.165 1.937 1.00 82.12 83 LEU A N 1
ATOM 603 C CA . LEU A 1 83 ? -5.582 -10.141 1.938 1.00 82.12 83 LEU A CA 1
ATOM 604 C C . LEU A 1 83 ? -6.941 -10.717 1.515 1.00 82.12 83 LEU A C 1
ATOM 606 O O . LEU A 1 83 ? -7.946 -10.425 2.159 1.00 82.12 83 LEU A O 1
ATOM 610 N N . GLU A 1 84 ? -6.975 -11.580 0.495 1.00 83.75 84 GLU A N 1
ATOM 611 C CA . GLU A 1 84 ? -8.195 -12.287 0.076 1.00 83.75 84 GLU A CA 1
ATOM 612 C C . GLU A 1 84 ? -8.733 -13.189 1.185 1.00 83.75 84 GLU A C 1
ATOM 614 O O . GLU A 1 84 ? -9.930 -13.173 1.465 1.00 83.75 84 GLU A O 1
ATOM 619 N N . ALA A 1 85 ? -7.853 -13.938 1.857 1.00 83.38 85 ALA A N 1
ATOM 620 C CA . ALA A 1 85 ? -8.228 -14.780 2.990 1.00 83.38 85 ALA A CA 1
ATOM 621 C C . ALA A 1 85 ? -8.789 -13.961 4.166 1.00 83.38 85 ALA A C 1
ATOM 623 O O . ALA A 1 85 ? -9.663 -14.443 4.886 1.00 83.38 85 ALA A O 1
ATOM 624 N N . ALA A 1 86 ? -8.321 -12.722 4.336 1.00 81.25 86 ALA A N 1
ATOM 625 C CA . ALA A 1 86 ? -8.826 -11.776 5.326 1.00 81.25 86 ALA A CA 1
ATOM 626 C C . ALA A 1 86 ? -10.084 -11.006 4.868 1.00 81.25 86 ALA A C 1
ATOM 628 O O . ALA A 1 86 ? -10.633 -10.230 5.647 1.00 81.25 86 ALA A O 1
ATOM 629 N N . GLY A 1 87 ?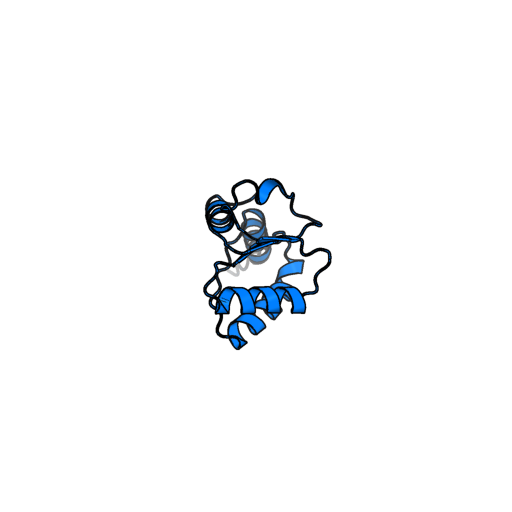 -10.551 -11.200 3.628 1.00 83.00 87 GLY A N 1
ATOM 630 C CA . GLY A 1 87 ? -11.712 -10.494 3.076 1.00 83.00 87 GLY A CA 1
AT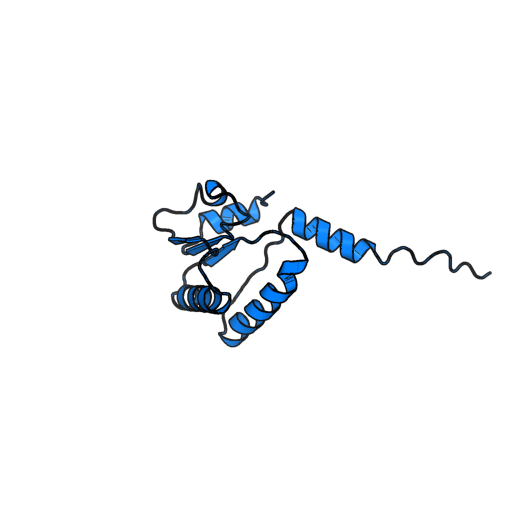OM 631 C C . GLY A 1 87 ? -11.470 -9.005 2.805 1.00 83.00 87 GLY A C 1
ATOM 632 O O . GLY A 1 87 ? -12.420 -8.225 2.787 1.00 83.00 87 GLY A O 1
ATOM 633 N N . VAL A 1 88 ? -10.213 -8.599 2.615 1.00 84.38 88 VAL A N 1
ATOM 634 C CA . VAL A 1 88 ? -9.831 -7.208 2.351 1.00 84.38 88 VAL A CA 1
ATOM 635 C C . VAL A 1 88 ? -9.851 -6.937 0.849 1.00 84.38 88 VAL A C 1
ATOM 637 O O . VAL A 1 88 ? -9.147 -7.594 0.081 1.00 84.38 88 VAL A O 1
ATOM 640 N N . GLU A 1 89 ? -10.619 -5.935 0.421 1.00 82.06 89 GLU A N 1
ATOM 641 C CA . GLU A 1 89 ? -10.589 -5.466 -0.967 1.00 82.06 89 GLU A CA 1
ATOM 642 C C . GLU A 1 89 ? -9.279 -4.727 -1.270 1.00 82.06 89 GLU A C 1
ATOM 644 O O . GLU A 1 89 ? -8.806 -3.902 -0.485 1.00 82.06 89 GLU A O 1
ATOM 649 N N . TYR A 1 90 ? -8.691 -4.998 -2.436 1.00 82.12 90 TYR A N 1
ATOM 650 C CA . TYR A 1 90 ? -7.455 -4.355 -2.873 1.00 82.12 90 TYR A CA 1
ATOM 651 C C . TYR A 1 90 ? -7.484 -4.040 -4.375 1.00 82.12 90 TYR A C 1
ATOM 653 O O . TYR A 1 90 ? -8.125 -4.725 -5.170 1.00 82.12 90 TYR A O 1
ATOM 661 N N . GLU A 1 91 ? -6.740 -3.008 -4.781 1.00 81.56 91 GLU A N 1
ATOM 662 C CA . GLU A 1 91 ? -6.550 -2.631 -6.185 1.00 81.56 91 GLU A CA 1
ATOM 663 C C . GLU A 1 91 ? -5.054 -2.498 -6.491 1.00 81.56 91 GLU A C 1
ATOM 665 O O . GLU A 1 91 ? -4.314 -1.815 -5.780 1.00 81.56 91 GLU A O 1
ATOM 670 N N . ILE A 1 92 ? -4.602 -3.103 -7.594 1.00 79.06 92 ILE A N 1
ATOM 671 C CA . ILE A 1 92 ? -3.240 -2.906 -8.100 1.00 79.06 92 ILE A CA 1
ATOM 672 C C . ILE A 1 92 ? -3.240 -1.763 -9.110 1.00 79.06 92 ILE A C 1
ATOM 674 O O . ILE A 1 92 ? -3.805 -1.871 -10.198 1.00 79.06 92 ILE A O 1
ATOM 678 N N . VAL A 1 93 ? -2.528 -0.684 -8.783 1.00 77.31 93 VAL A N 1
ATOM 679 C CA . VAL A 1 93 ? -2.293 0.432 -9.704 1.00 77.31 93 VAL A CA 1
ATOM 680 C C . VAL A 1 93 ? -0.918 0.264 -10.354 1.00 77.31 93 VAL A C 1
ATOM 682 O O . VAL A 1 93 ? 0.097 0.545 -9.712 1.00 77.31 93 VAL A O 1
ATOM 685 N N . PRO A 1 94 ? -0.837 -0.177 -11.624 1.00 67.94 94 PRO A N 1
ATOM 686 C CA . PRO A 1 94 ? 0.447 -0.362 -12.280 1.00 67.94 94 PRO A CA 1
ATOM 687 C C . PRO A 1 94 ? 1.161 0.983 -12.447 1.00 67.94 94 PRO A C 1
ATOM 689 O O . PRO A 1 94 ? 0.622 1.955 -12.985 1.00 67.94 94 PRO A O 1
ATOM 692 N N . GLY A 1 95 ? 2.413 1.034 -11.992 1.00 67.44 95 GLY A N 1
ATOM 693 C CA . GLY A 1 95 ? 3.322 2.129 -12.311 1.00 67.44 95 GLY A CA 1
ATOM 694 C C . GLY A 1 95 ? 3.743 2.101 -13.783 1.00 67.44 95 GLY A C 1
ATOM 695 O O . GLY A 1 95 ? 3.618 1.0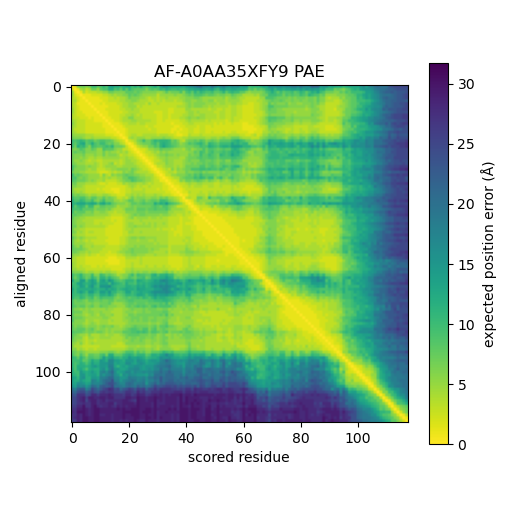84 -14.466 1.00 67.44 95 GLY A O 1
ATOM 696 N N . VAL A 1 96 ? 4.323 3.205 -14.262 1.00 60.78 96 VAL A N 1
ATOM 697 C CA . VAL A 1 96 ? 4.833 3.311 -15.642 1.00 60.78 96 VAL A CA 1
ATOM 698 C C . VAL A 1 96 ? 5.845 2.190 -15.927 1.00 60.78 96 VAL A C 1
ATOM 700 O O . VAL A 1 96 ? 5.740 1.503 -16.937 1.00 60.78 96 VAL A O 1
ATOM 703 N N . SER A 1 97 ? 6.756 1.921 -14.986 1.00 53.59 97 SER A N 1
ATOM 704 C CA . SER A 1 97 ? 7.748 0.841 -15.096 1.00 53.59 97 SER A CA 1
ATOM 705 C C . SER A 1 97 ? 7.127 -0.561 -15.102 1.00 53.59 97 SER A C 1
ATOM 707 O O . SER A 1 97 ? 7.565 -1.405 -15.876 1.00 53.59 97 SER A O 1
ATOM 709 N N . ALA A 1 98 ? 6.079 -0.798 -14.307 1.00 55.09 98 ALA A N 1
ATOM 710 C CA . ALA A 1 98 ? 5.365 -2.076 -14.269 1.00 55.09 98 ALA A CA 1
ATOM 711 C C . ALA A 1 98 ? 4.624 -2.351 -15.588 1.00 55.09 98 ALA A C 1
ATOM 713 O O . ALA A 1 98 ? 4.675 -3.464 -16.105 1.00 55.09 98 ALA A O 1
ATOM 714 N N . ALA A 1 99 ? 4.007 -1.323 -16.180 1.00 53.75 99 ALA A N 1
ATOM 715 C CA . ALA A 1 99 ? 3.349 -1.423 -17.481 1.00 53.75 99 ALA A CA 1
ATOM 716 C C . ALA A 1 99 ? 4.346 -1.733 -18.613 1.00 53.75 99 ALA A C 1
ATOM 718 O O . ALA A 1 99 ? 4.074 -2.581 -19.462 1.00 53.75 99 ALA A O 1
ATOM 719 N N . PHE A 1 100 ? 5.527 -1.103 -18.604 1.00 50.97 100 PHE A N 1
ATOM 720 C CA . PHE A 1 100 ? 6.593 -1.423 -19.559 1.00 50.97 100 PHE A CA 1
ATOM 721 C C . PHE A 1 100 ? 7.196 -2.812 -19.328 1.00 50.97 100 PHE A C 1
ATOM 723 O O . PHE A 1 100 ? 7.477 -3.505 -20.303 1.00 50.97 100 PHE A O 1
ATOM 730 N N . ALA A 1 101 ? 7.356 -3.247 -18.075 1.00 46.09 101 ALA A N 1
ATOM 731 C CA . ALA A 1 101 ? 7.854 -4.579 -17.749 1.00 46.09 101 ALA A CA 1
ATOM 732 C C . ALA A 1 101 ? 6.862 -5.679 -18.158 1.00 46.09 101 ALA A C 1
ATOM 734 O O . ALA A 1 101 ? 7.257 -6.637 -18.816 1.00 46.09 101 ALA A O 1
ATOM 735 N N . ALA A 1 102 ? 5.567 -5.506 -17.876 1.00 49.69 102 ALA A N 1
ATOM 736 C CA . ALA A 1 102 ? 4.515 -6.400 -18.356 1.00 49.69 102 ALA A CA 1
ATOM 737 C C . ALA A 1 102 ? 4.477 -6.441 -19.891 1.00 49.69 102 ALA A C 1
ATOM 739 O O . ALA A 1 102 ? 4.415 -7.517 -20.478 1.00 49.69 102 ALA A O 1
ATOM 740 N N . ALA A 1 103 ? 4.604 -5.291 -20.562 1.00 47.28 103 ALA A N 1
ATOM 741 C CA . ALA A 1 103 ? 4.686 -5.233 -22.019 1.00 47.28 103 ALA A CA 1
ATOM 742 C C . ALA A 1 103 ? 5.973 -5.865 -22.580 1.00 47.28 103 ALA A C 1
ATOM 744 O O . ALA A 1 103 ? 5.939 -6.403 -23.681 1.00 47.28 103 ALA A O 1
ATOM 745 N N . ALA A 1 104 ? 7.099 -5.820 -21.863 1.00 43.34 104 ALA A N 1
ATOM 746 C CA . ALA A 1 104 ? 8.344 -6.484 -22.253 1.00 43.34 104 ALA A CA 1
ATOM 747 C C . ALA A 1 104 ? 8.243 -8.009 -22.092 1.00 43.34 104 ALA A C 1
ATOM 749 O O . ALA A 1 104 ? 8.631 -8.743 -23.000 1.00 43.34 104 ALA A O 1
ATOM 750 N N . VAL A 1 105 ? 7.640 -8.481 -20.996 1.00 45.47 105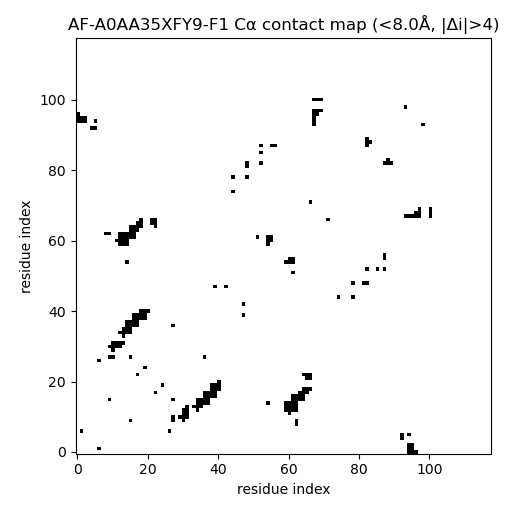 VAL A N 1
ATOM 751 C CA . VAL A 1 105 ? 7.332 -9.902 -20.780 1.00 45.47 105 VAL A CA 1
ATOM 752 C C . VAL A 1 105 ? 6.365 -10.400 -21.861 1.00 45.47 105 VAL A C 1
ATOM 754 O O . VAL A 1 105 ? 6.666 -11.379 -22.542 1.00 45.47 105 VAL A O 1
ATOM 757 N N . LEU A 1 106 ? 5.279 -9.666 -22.129 1.00 43.69 106 LEU A N 1
ATOM 758 C CA . LEU A 1 106 ? 4.291 -9.995 -23.168 1.00 43.69 106 LEU A CA 1
ATOM 759 C C . LEU A 1 106 ? 4.837 -9.854 -24.602 1.00 43.69 106 LEU A C 1
ATOM 761 O O . LEU A 1 106 ? 4.361 -10.531 -25.510 1.00 43.69 106 LEU A O 1
ATOM 765 N N . LYS A 1 107 ? 5.871 -9.035 -24.839 1.00 35.69 107 LYS A N 1
ATOM 766 C CA . LYS A 1 107 ? 6.552 -8.937 -26.146 1.00 35.69 107 LYS A CA 1
ATOM 767 C C . LYS A 1 107 ? 7.542 -10.069 -26.418 1.00 35.69 107 LYS A C 1
ATOM 769 O O . LYS A 1 107 ? 8.071 -10.135 -27.530 1.00 35.69 107 LYS A O 1
ATOM 774 N N . THR A 1 108 ? 7.764 -10.980 -25.472 1.00 38.38 108 THR A N 1
ATOM 775 C CA . THR A 1 108 ? 8.632 -12.143 -25.710 1.00 38.38 108 THR A CA 1
ATOM 776 C C . THR A 1 108 ? 7.931 -13.246 -26.522 1.00 38.38 108 THR A C 1
ATOM 778 O O . THR A 1 108 ? 8.621 -14.095 -27.076 1.00 38.38 108 THR A O 1
ATOM 781 N N . ASP A 1 109 ? 6.610 -13.161 -26.749 1.00 43.28 109 ASP A N 1
ATOM 782 C CA . ASP A 1 109 ? 5.863 -14.095 -27.613 1.00 43.28 109 ASP A CA 1
ATOM 783 C C . ASP A 1 109 ? 5.204 -13.424 -28.836 1.00 43.28 109 ASP A C 1
ATOM 785 O O . ASP A 1 109 ? 4.015 -13.542 -29.104 1.00 43.28 109 ASP A O 1
ATOM 789 N N . SER A 1 110 ? 5.981 -12.675 -29.623 1.00 37.66 110 SER A N 1
ATOM 790 C CA . SER A 1 110 ? 5.563 -12.305 -30.995 1.00 37.66 110 SER A CA 1
ATOM 791 C C . SER A 1 110 ? 6.618 -12.594 -32.061 1.00 37.66 110 SER A C 1
ATOM 793 O O . SER A 1 110 ? 6.476 -12.218 -33.224 1.00 37.66 110 SER A O 1
ATOM 795 N N . ARG A 1 111 ? 7.652 -13.372 -31.714 1.00 40.78 111 ARG A N 1
ATOM 796 C CA . ARG A 1 111 ? 8.511 -14.023 -32.710 1.00 40.78 111 ARG A CA 1
ATOM 797 C C . ARG A 1 111 ? 8.143 -15.493 -32.879 1.00 40.78 111 ARG A C 1
ATOM 799 O O . ARG A 1 111 ? 9.019 -16.352 -32.872 1.00 40.78 111 ARG A O 1
ATOM 806 N N . CYS A 1 112 ? 6.875 -15.765 -33.202 1.00 38.19 112 CYS A N 1
ATOM 807 C CA . CYS A 1 112 ? 6.602 -16.876 -34.109 1.00 38.19 112 CYS A CA 1
ATOM 808 C C . CYS A 1 112 ? 7.162 -16.483 -35.482 1.00 38.19 112 CYS A C 1
ATOM 810 O O . CYS A 1 112 ? 6.529 -15.827 -36.314 1.00 38.19 112 CYS A O 1
ATOM 812 N N . ARG A 1 113 ? 8.436 -16.827 -35.675 1.00 44.78 113 ARG A N 1
ATOM 813 C CA . ARG A 1 113 ? 9.104 -16.816 -36.968 1.00 44.78 113 ARG A CA 1
ATOM 814 C C . ARG A 1 113 ? 8.255 -17.632 -37.940 1.00 44.78 113 ARG A C 1
ATOM 816 O O . ARG A 1 113 ? 8.187 -18.846 -37.826 1.00 44.78 113 ARG A O 1
ATOM 823 N N . ARG A 1 114 ? 7.710 -16.967 -38.957 1.00 47.78 114 ARG A N 1
ATOM 824 C CA . ARG A 1 114 ? 7.729 -17.486 -40.329 1.00 47.78 114 ARG A CA 1
ATOM 825 C C . ARG A 1 114 ? 7.263 -18.950 -40.466 1.00 47.78 114 ARG A C 1
ATOM 827 O O . ARG A 1 114 ? 7.977 -19.766 -41.031 1.00 47.78 114 ARG A O 1
ATOM 834 N N . CYS A 1 115 ? 6.041 -19.269 -40.046 1.00 42.31 115 CYS A N 1
ATOM 835 C CA . CYS A 1 115 ? 5.350 -20.465 -40.536 1.00 42.31 115 CYS A CA 1
ATOM 836 C C . CYS A 1 115 ? 4.578 -20.109 -41.821 1.00 42.31 115 CYS A C 1
ATOM 838 O O . CYS A 1 115 ? 3.353 -20.091 -41.853 1.00 42.31 115 CYS A O 1
ATOM 840 N N . ARG A 1 116 ? 5.301 -19.756 -42.894 1.00 41.28 116 ARG A N 1
ATOM 841 C CA . ARG A 1 116 ? 4.751 -19.809 -44.258 1.00 41.28 116 ARG A CA 1
ATOM 842 C C . ARG A 1 116 ? 5.196 -21.133 -44.867 1.00 41.28 116 ARG A C 1
ATOM 844 O O . ARG A 1 116 ? 6.223 -21.206 -45.530 1.00 41.28 116 ARG A O 1
ATOM 851 N N . ARG A 1 117 ? 4.429 -22.186 -44.582 1.00 44.31 117 ARG A N 1
ATOM 852 C CA . ARG A 1 117 ? 4.305 -23.338 -45.476 1.00 44.31 117 ARG A CA 1
ATOM 853 C C . ARG A 1 117 ? 3.210 -23.007 -46.486 1.00 44.31 117 ARG A C 1
ATOM 855 O O . ARG A 1 117 ? 2.036 -23.050 -46.129 1.00 44.31 117 ARG A O 1
ATOM 862 N N . ARG A 1 118 ? 3.612 -22.653 -47.700 1.00 43.38 118 ARG A N 1
ATOM 863 C CA . ARG A 1 118 ? 3.049 -23.090 -48.985 1.00 43.38 118 ARG A CA 1
ATOM 864 C C . ARG A 1 118 ? 3.901 -22.500 -50.095 1.00 43.38 118 ARG A C 1
ATOM 866 O O . ARG A 1 118 ? 4.238 -21.302 -49.978 1.00 43.38 118 ARG A O 1
#

Foldseek 3Di:
DFDPVLLVLLLQFQEEEEAPVPDDCCSNVNRDDNRHYHHCPPPDLVRVLVVVLVCQVVVTRYHYYYDLDPVCVVSVVVSVVSCVVSVGDDDDDHGPSNVVVVVVVVVVPPPPPDPPDD

Mean predicted aligned error: 10.23 Å

Radius of gyration: 17.44 Å; Cα contacts (8 Å, |Δi|>4): 125; chains: 1; bounding box: 27×39×60 Å

InterPro domains:
  IPR000878 Tetrapyrrole methylase [PF00590] (2-114)
  IPR014777 Tetrapyrrole methylase, subdomain 1 [G3DSA:3.40.1010.10] (1-96)
  IPR035996 Tetrapyrrole methylase superfamily [SSF53790] (2-109)
  IPR050161 Siroheme/cobalamin biosynthesis enzyme [PTHR45790] (1-108)

Nearest PDB structures (foldseek):
  1cbf-assembly1_A  TM=8.240E-01  e=3.572E-09  Priestia megaterium
  4e16-assembly1_A-2  TM=8.272E-01  e=7.973E-08  Clostridioides difficile 630
  3nei-assembly1_A  TM=8.371E-01  e=1.176E-07  Rhodobacter capsulatus SB 1003
  3nei-assembly1_B  TM=8.313E-01  e=1.102E-07  Rhodobacter capsulatus SB 1003
  3ndc-assembly1_A  TM=8.391E-01  e=3.102E-07  Rhodobacter capsulatus SB 1003

Solvent-accessible surface area (backbone atoms only — not comparable to full-atom values): 7140 Å² total; per-residue (Å²): 114,82,39,74,70,54,50,56,47,46,27,68,15,43,33,36,38,32,38,56,87,83,46,68,72,69,79,55,68,66,42,38,92,86,39,45,77,43,62,44,74,90,50,51,74,64,57,51,47,52,53,48,51,52,38,48,73,72,72,41,46,73,32,78,49,71,80,56,49,79,83,51,52,64,63,50,53,56,51,48,52,54,35,54,76,71,70,51,89,83,84,89,78,76,32,59,56,29,53,51,48,53,49,52,62,62,58,69,75,71,75,80,70,80,86,76,86,127

Secondary structure (DSSP, 8-state):
---HHHHHHHHH-SEEEE-TTTS-GGGGTTPPTT-EEEEGGG--HHHHHHHHHHHHHTT--EEEE----GGGHHHHHHHHHHHHHTT--------HHHHHHHHHHHGGG---------